Protein AF-A0A3B9Y777-F1 (afdb_monomer)

Radius of gyration: 16.86 Å; Cα contacts (8 Å, |Δi|>4): 170; chains: 1; bounding box: 44×29×52 Å

Solvent-accessible surface area (backbone atoms only — not comparable to full-atom values): 9129 Å² total; per-residue (Å²): 136,82,85,80,70,79,53,100,52,48,43,74,82,59,72,64,53,98,86,38,46,66,61,52,65,54,52,55,50,53,49,44,52,51,46,7,49,48,47,50,54,50,32,62,76,68,74,43,86,76,76,59,59,56,70,69,56,35,52,52,37,45,49,50,40,50,51,51,51,54,60,65,72,48,92,65,58,72,70,61,45,39,53,50,45,51,51,52,42,52,51,45,45,58,72,78,46,82,48,67,64,60,56,51,52,14,48,52,42,10,54,51,52,46,50,54,48,38,52,37,40,75,70,62,57,36,48,50,75,68,51,74,49,87,60,38,46,80,54,51,40,50,50,35,25,38,42,39,51,24,36,22,48,39,29,30,23,70,72,62,46,78,87,122

pLDDT: mean 70.86, std 10.76, range [35.56, 83.88]

Foldseek 3Di:
DDDFDDPPWKTADADDDPNHHPCVCVVVVVLLLVLQVVLQVVCVVVVHDDDQDDPVVLVVLVVLLVVLVVLVVDPDDQVVNLVVLVVSLVVSCVVLDVDVVLVVSLQVQLVVVVVVVLVCVVVVRMATPDQPDSRHGPSSSSSSSSSSSSSNSVSNNVVVPPPD

Mean predicted aligned error: 10.67 Å

Nearest PDB structures (foldseek):
  7etw-assembly1_A  TM=8.295E-01  e=4.532E-04  Homo sapiens

Structure (mmCIF, N/CA/C/O backbone):
data_AF-A0A3B9Y777-F1
#
_entry.id   AF-A0A3B9Y777-F1
#
loop_
_atom_site.group_PDB
_atom_site.id
_atom_site.type_symbol
_atom_site.label_atom_id
_atom_site.label_alt_id
_atom_site.label_comp_id
_atom_site.label_asym_id
_atom_site.label_entity_id
_atom_site.label_seq_id
_atom_site.pdbx_PDB_ins_code
_atom_site.Cartn_x
_atom_site.Cartn_y
_atom_site.Cartn_z
_atom_site.occupancy
_atom_site.B_iso_or_equiv
_atom_site.auth_seq_id
_atom_site.auth_comp_id
_atom_site.auth_asym_id
_atom_site.auth_atom_id
_atom_site.pdbx_PDB_model_num
ATOM 1 N N . MET A 1 1 ? 8.404 6.359 -35.281 1.00 36.12 1 MET A N 1
ATOM 2 C CA . MET A 1 1 ? 9.266 6.825 -34.173 1.00 36.12 1 MET A CA 1
ATOM 3 C C . MET A 1 1 ? 8.432 6.805 -32.897 1.00 36.12 1 MET A C 1
ATOM 5 O O . MET A 1 1 ? 7.720 7.760 -32.634 1.00 36.12 1 MET A O 1
ATOM 9 N N . HIS A 1 2 ? 8.410 5.673 -32.184 1.00 35.56 2 HIS A N 1
ATOM 10 C CA . HIS A 1 2 ? 7.651 5.521 -30.936 1.00 35.56 2 HIS A CA 1
ATOM 11 C C . HIS A 1 2 ? 8.478 6.089 -29.781 1.00 35.56 2 HIS A C 1
ATOM 13 O O . HIS A 1 2 ? 9.559 5.583 -29.485 1.00 35.56 2 HIS A O 1
ATOM 19 N N . SER A 1 3 ? 7.992 7.159 -29.159 1.00 37.38 3 SER A N 1
ATOM 20 C CA . SER A 1 3 ? 8.589 7.770 -27.975 1.00 37.38 3 SER A CA 1
ATOM 21 C C . SER A 1 3 ? 8.453 6.830 -26.770 1.00 37.38 3 SER A C 1
ATOM 23 O O . SER A 1 3 ? 7.433 6.800 -26.088 1.00 37.38 3 SER A O 1
ATOM 25 N N . MET A 1 4 ? 9.497 6.034 -26.519 1.00 40.47 4 MET A N 1
ATOM 26 C CA . MET A 1 4 ? 9.691 5.284 -25.274 1.00 40.47 4 MET A CA 1
ATOM 27 C C . MET A 1 4 ? 9.959 6.269 -24.131 1.00 40.47 4 MET A C 1
ATOM 29 O O . MET A 1 4 ? 11.070 6.786 -23.992 1.00 40.47 4 MET A O 1
ATOM 33 N N . PHE A 1 5 ? 8.952 6.543 -23.305 1.00 46.59 5 PHE A N 1
ATOM 34 C CA . PHE A 1 5 ? 9.139 7.352 -22.103 1.00 46.59 5 PHE A CA 1
ATOM 35 C C . PHE A 1 5 ? 9.868 6.546 -21.022 1.00 46.59 5 PHE A C 1
ATOM 37 O O . PHE A 1 5 ? 9.504 5.414 -20.715 1.00 46.59 5 PHE A O 1
ATOM 44 N N . HIS A 1 6 ? 10.935 7.144 -20.490 1.00 44.09 6 HIS A N 1
ATOM 45 C CA . HIS A 1 6 ? 11.828 6.575 -19.488 1.00 44.09 6 HIS A CA 1
ATOM 46 C C . HIS A 1 6 ? 11.437 7.110 -18.103 1.00 44.09 6 HIS A C 1
ATOM 48 O O . HIS A 1 6 ? 11.878 8.188 -17.713 1.00 44.09 6 HIS A O 1
ATOM 54 N N . SER A 1 7 ? 10.630 6.366 -17.348 1.00 45.28 7 SER A N 1
ATOM 55 C CA . SER A 1 7 ? 10.751 6.408 -15.888 1.00 45.28 7 SER A CA 1
ATOM 56 C C . SER A 1 7 ? 11.869 5.428 -15.557 1.00 45.28 7 SER A C 1
ATOM 58 O O . SER A 1 7 ? 11.812 4.293 -16.019 1.00 45.28 7 SER A O 1
ATOM 60 N N . GLY A 1 8 ? 12.920 5.842 -14.850 1.00 52.50 8 GLY A N 1
ATOM 61 C CA . GLY A 1 8 ? 14.171 5.081 -14.674 1.00 52.50 8 GLY A CA 1
ATOM 62 C C . GLY A 1 8 ? 14.070 3.693 -14.011 1.00 52.50 8 GLY A C 1
ATOM 63 O O . GLY A 1 8 ? 15.100 3.144 -13.640 1.00 52.50 8 GLY A O 1
ATOM 64 N N . VAL A 1 9 ? 12.869 3.124 -13.859 1.00 50.00 9 VAL A N 1
ATOM 65 C CA . VAL A 1 9 ? 12.592 1.837 -13.205 1.00 50.00 9 VAL A CA 1
ATOM 66 C C . VAL A 1 9 ? 11.690 0.908 -14.048 1.00 50.00 9 VAL A C 1
ATOM 68 O O . VAL A 1 9 ? 11.841 -0.308 -13.944 1.00 50.00 9 VAL A O 1
ATOM 71 N N . GLU A 1 10 ? 10.826 1.418 -14.942 1.00 55.81 10 GLU A N 1
ATOM 72 C CA . GLU A 1 10 ? 9.803 0.621 -15.656 1.00 55.81 10 GLU A CA 1
ATOM 73 C C . GLU A 1 10 ? 9.609 1.048 -17.128 1.00 55.81 10 GLU A C 1
ATOM 75 O O . GLU A 1 10 ? 9.719 2.226 -17.473 1.00 55.81 10 GLU A O 1
ATOM 80 N N . ARG A 1 11 ? 9.277 0.088 -18.007 1.00 56.72 11 ARG A N 1
ATOM 81 C CA . ARG A 1 11 ? 8.902 0.309 -19.419 1.00 56.72 11 ARG A CA 1
ATOM 82 C C . ARG A 1 11 ? 7.455 -0.125 -19.681 1.00 56.72 11 ARG A C 1
ATOM 84 O O . ARG A 1 11 ? 7.112 -1.269 -19.396 1.00 56.72 11 ARG A O 1
ATOM 91 N N . TYR A 1 12 ? 6.652 0.746 -20.301 1.00 54.72 12 TYR A N 1
ATOM 92 C CA . TYR A 1 12 ? 5.246 0.494 -20.665 1.00 54.72 12 TYR A CA 1
ATOM 93 C C . TYR A 1 12 ? 5.044 0.412 -22.188 1.00 54.72 12 TYR A C 1
ATOM 95 O O . TYR A 1 12 ? 5.648 1.182 -22.936 1.00 54.72 12 TYR A O 1
ATOM 103 N N . ALA A 1 13 ? 4.166 -0.488 -22.650 1.00 52.34 13 ALA A N 1
ATOM 104 C CA . ALA A 1 13 ? 3.892 -0.725 -24.078 1.00 52.34 13 ALA A CA 1
ATOM 105 C C . ALA A 1 13 ? 2.605 -0.051 -24.627 1.00 52.34 13 ALA A C 1
ATOM 107 O O . ALA A 1 13 ? 2.345 -0.117 -25.826 1.00 52.34 13 ALA A O 1
ATOM 108 N N . VAL A 1 14 ? 1.793 0.601 -23.783 1.00 53.75 14 VAL A N 1
ATOM 109 C CA . VAL A 1 14 ? 0.401 1.038 -24.072 1.00 53.75 14 VAL A CA 1
ATOM 110 C C . VAL A 1 14 ? 0.134 2.493 -23.631 1.00 53.75 14 VAL A C 1
ATOM 112 O O . VAL A 1 14 ? 0.967 3.041 -22.909 1.00 53.75 14 VAL A O 1
ATOM 115 N N . PRO A 1 15 ? -0.963 3.163 -24.075 1.00 54.03 15 PRO A N 1
ATOM 116 C CA . PRO A 1 15 ? -1.085 4.620 -23.993 1.00 54.03 15 PRO A CA 1
ATOM 117 C C . PRO A 1 15 ? -0.958 5.163 -22.571 1.00 54.03 15 PRO A C 1
ATOM 119 O O . PRO A 1 15 ? -1.504 4.629 -21.601 1.00 54.03 15 PRO A O 1
ATOM 122 N N . VAL A 1 16 ? -0.200 6.250 -22.509 1.00 57.12 16 VAL A N 1
ATOM 123 C CA . VAL A 1 16 ? 0.453 6.767 -21.317 1.00 57.12 16 VAL A CA 1
ATOM 124 C C . VAL A 1 16 ? -0.327 7.974 -20.797 1.00 57.12 16 VAL A C 1
ATOM 126 O O . VAL A 1 16 ? -0.485 8.962 -21.511 1.00 57.12 16 VAL A O 1
ATOM 129 N N . LEU A 1 17 ? -0.779 7.921 -19.545 1.00 52.09 17 LEU A N 1
ATOM 130 C CA . LEU A 1 17 ? -1.233 9.078 -18.780 1.00 52.09 17 LEU A CA 1
ATOM 131 C C . LEU A 1 17 ? -0.120 9.434 -17.781 1.00 52.09 17 LEU A C 1
ATOM 133 O O . LEU A 1 17 ? 0.196 8.641 -16.900 1.00 52.09 17 LEU A O 1
ATOM 137 N N . LEU A 1 18 ? 0.506 10.608 -17.932 1.00 55.25 18 LEU A N 1
ATOM 138 C CA . LEU A 1 18 ? 1.559 11.118 -17.027 1.00 55.25 18 LEU A CA 1
ATOM 139 C C . LEU A 1 18 ? 2.805 10.213 -16.851 1.00 55.25 18 LEU A C 1
ATOM 141 O O . LEU A 1 18 ? 3.497 10.306 -15.844 1.00 55.25 18 LEU A O 1
ATOM 145 N N . GLY A 1 19 ? 3.122 9.353 -17.821 1.00 58.47 19 GLY A N 1
ATOM 146 C CA . GLY A 1 19 ? 4.252 8.411 -17.740 1.00 58.47 19 GLY A CA 1
ATOM 147 C C . GLY A 1 19 ? 3.886 7.000 -17.255 1.00 58.47 19 GLY A C 1
ATOM 148 O O . GLY A 1 19 ? 4.758 6.138 -17.240 1.00 58.47 19 GLY A O 1
ATOM 149 N N . LEU A 1 20 ? 2.613 6.751 -16.921 1.00 60.78 20 LEU A N 1
ATOM 150 C CA . LEU A 1 20 ? 2.067 5.458 -16.488 1.00 60.78 20 LEU A CA 1
ATOM 151 C C . LEU A 1 20 ? 0.966 4.997 -17.450 1.00 60.78 20 LEU A C 1
ATOM 153 O O . LEU A 1 20 ? 0.312 5.820 -18.091 1.00 60.78 20 LEU A O 1
ATOM 157 N N . ALA A 1 21 ? 0.716 3.694 -17.562 1.00 69.38 21 ALA A N 1
ATOM 158 C CA . ALA A 1 21 ? -0.432 3.235 -18.341 1.00 69.38 21 ALA A CA 1
ATOM 159 C C . ALA A 1 21 ? -1.749 3.674 -17.664 1.00 69.38 21 ALA A C 1
ATOM 161 O O . ALA A 1 21 ? -1.876 3.614 -16.444 1.00 69.38 21 ALA A O 1
ATOM 162 N N . TRP A 1 22 ? -2.747 4.115 -18.438 1.00 73.56 22 TRP A N 1
ATOM 163 C CA . TRP A 1 22 ? -4.000 4.691 -17.906 1.00 73.56 22 TRP A CA 1
ATOM 164 C C . TRP A 1 22 ? -4.776 3.774 -16.940 1.00 73.56 22 TRP A C 1
ATOM 166 O O . TRP A 1 22 ? -5.546 4.254 -16.109 1.00 73.56 22 TRP A O 1
ATOM 176 N N . TRP A 1 23 ? -4.577 2.457 -17.038 1.00 71.31 23 TRP A N 1
ATOM 177 C CA . TRP A 1 23 ? -5.205 1.456 -16.176 1.00 71.31 23 TRP A CA 1
ATOM 178 C C . TRP A 1 23 ? -4.499 1.300 -14.820 1.00 71.31 23 TRP A C 1
ATOM 180 O O . TRP A 1 23 ? -5.104 0.781 -13.885 1.00 71.31 23 TRP A O 1
ATOM 190 N N . VAL A 1 24 ? -3.257 1.777 -14.679 1.00 75.56 24 VAL A N 1
ATOM 191 C CA . VAL A 1 24 ? -2.458 1.662 -13.448 1.00 75.56 24 VAL A CA 1
ATOM 192 C C . VAL A 1 24 ? -3.106 2.432 -12.288 1.00 75.56 24 VAL A C 1
ATOM 194 O O . VAL A 1 24 ? -3.383 1.806 -11.264 1.00 75.56 24 VAL A O 1
ATOM 197 N N . PRO A 1 25 ? -3.463 3.730 -12.415 1.00 75.56 25 PRO A N 1
ATOM 198 C CA . PRO A 1 25 ? -4.157 4.446 -11.341 1.00 75.56 25 PRO A CA 1
ATOM 199 C C . PRO A 1 25 ? -5.482 3.792 -10.932 1.00 75.56 25 PRO A C 1
ATOM 201 O O . PRO A 1 25 ? -5.850 3.815 -9.760 1.00 75.56 25 PRO A O 1
ATOM 204 N N . LEU A 1 26 ? -6.191 3.181 -11.885 1.00 80.56 26 LEU A N 1
ATOM 205 C CA . LEU A 1 26 ? -7.452 2.490 -11.624 1.00 80.56 26 LEU A CA 1
ATOM 206 C C . LEU A 1 26 ? -7.225 1.177 -10.857 1.00 80.56 26 LEU A C 1
ATOM 208 O O . LEU A 1 26 ? -7.949 0.887 -9.903 1.00 80.56 26 LEU A O 1
ATOM 212 N N . LEU A 1 27 ? -6.189 0.415 -11.212 1.00 81.06 27 LEU A N 1
ATOM 213 C CA . LEU A 1 27 ? -5.808 -0.813 -10.515 1.00 81.06 27 LEU A CA 1
ATOM 214 C C . LEU A 1 27 ? -5.365 -0.523 -9.075 1.00 81.06 27 LEU A C 1
ATOM 216 O O . LEU A 1 27 ? -5.897 -1.114 -8.138 1.00 81.06 27 LEU A O 1
ATOM 220 N N . PHE A 1 28 ? -4.472 0.447 -8.872 1.00 77.94 28 PHE A N 1
ATOM 221 C CA . PHE A 1 28 ? -4.026 0.829 -7.528 1.00 77.94 28 PHE A CA 1
ATOM 222 C C . PHE A 1 28 ? -5.140 1.488 -6.703 1.00 77.94 28 PHE A C 1
ATOM 224 O O . PHE A 1 28 ? -5.238 1.252 -5.497 1.00 77.94 28 PHE A O 1
ATOM 231 N N . GLY A 1 29 ? -6.016 2.273 -7.337 1.00 77.88 29 GLY A N 1
ATOM 232 C CA . GLY A 1 29 ? -7.173 2.881 -6.682 1.00 77.88 29 GLY A CA 1
ATOM 233 C C . GLY A 1 29 ? -8.168 1.837 -6.175 1.00 77.88 29 GLY A C 1
ATOM 234 O O . GLY A 1 29 ? -8.555 1.867 -5.007 1.00 77.88 29 GLY A O 1
ATOM 235 N N . THR A 1 30 ? -8.536 0.868 -7.019 1.00 78.75 30 THR A N 1
ATOM 236 C CA . THR A 1 30 ? -9.443 -0.224 -6.622 1.00 78.75 30 THR A CA 1
ATOM 237 C C . THR A 1 30 ? -8.818 -1.133 -5.564 1.00 78.75 30 THR A C 1
ATOM 239 O O . THR A 1 30 ? -9.487 -1.464 -4.585 1.00 78.75 30 THR A O 1
ATOM 242 N N . ALA A 1 31 ? -7.526 -1.455 -5.686 1.00 79.69 31 ALA A N 1
ATOM 243 C CA . ALA A 1 31 ? -6.787 -2.200 -4.669 1.00 79.69 31 ALA A CA 1
ATOM 244 C C . ALA A 1 31 ? -6.772 -1.468 -3.318 1.00 79.69 31 ALA A C 1
ATOM 246 O O . ALA A 1 31 ? -7.014 -2.082 -2.282 1.00 79.69 31 ALA A O 1
ATOM 247 N N . SER A 1 32 ? -6.569 -0.147 -3.320 1.00 77.38 32 SER A N 1
ATOM 248 C CA . SER A 1 32 ? -6.567 0.657 -2.092 1.00 77.38 32 SER A CA 1
ATOM 249 C C . SER A 1 32 ? -7.921 0.607 -1.378 1.00 77.38 32 SER A C 1
ATOM 251 O O . SER A 1 32 ? -7.983 0.402 -0.166 1.00 77.38 32 SER A O 1
ATOM 253 N N . VAL A 1 33 ? -9.024 0.721 -2.125 1.00 79.62 33 VAL A N 1
ATOM 254 C CA . VAL A 1 33 ? -10.379 0.598 -1.561 1.00 79.62 33 VAL A CA 1
ATOM 255 C C . VAL A 1 33 ? -10.614 -0.808 -1.006 1.00 79.62 33 VAL A C 1
ATOM 257 O O . VAL A 1 33 ? -11.108 -0.947 0.112 1.00 79.62 33 VAL A O 1
ATOM 260 N N . ALA A 1 34 ? -10.221 -1.846 -1.749 1.00 80.31 34 ALA A N 1
ATOM 261 C CA . ALA A 1 34 ? -10.369 -3.234 -1.321 1.00 80.31 34 ALA A CA 1
ATOM 262 C C . ALA A 1 34 ? -9.579 -3.532 -0.037 1.00 80.31 34 ALA A C 1
ATOM 264 O O . ALA A 1 34 ? -10.113 -4.156 0.881 1.00 80.31 34 ALA A O 1
ATOM 265 N N . VAL A 1 35 ? -8.337 -3.050 0.065 1.00 78.69 35 VAL A N 1
ATOM 266 C CA . VAL A 1 35 ? -7.487 -3.216 1.253 1.00 78.69 35 VAL A CA 1
ATOM 267 C C . VAL A 1 35 ? -8.059 -2.444 2.442 1.00 78.69 35 VAL A C 1
ATOM 269 O O . VAL A 1 35 ? -8.228 -3.022 3.516 1.00 78.69 35 VAL A O 1
ATOM 272 N N . GLY A 1 36 ? -8.438 -1.176 2.257 1.00 77.25 36 GLY A N 1
ATOM 273 C CA . GLY A 1 36 ? -9.048 -0.368 3.318 1.00 77.25 36 GLY A CA 1
ATOM 274 C C . GLY A 1 36 ? -10.343 -0.987 3.857 1.00 77.25 36 GLY A C 1
ATOM 275 O O . GLY A 1 36 ? -10.546 -1.053 5.070 1.00 77.25 36 GLY A O 1
ATOM 276 N N . TYR A 1 37 ? -11.187 -1.518 2.967 1.00 76.88 37 TYR A N 1
ATOM 277 C CA . TYR A 1 37 ? -12.421 -2.211 3.340 1.00 76.88 37 TYR A CA 1
ATOM 278 C C . TYR A 1 37 ? -12.153 -3.559 4.027 1.00 76.88 37 TYR A C 1
ATOM 280 O O . TYR A 1 37 ? -12.782 -3.867 5.038 1.00 76.88 37 TYR A O 1
ATOM 288 N N . SER A 1 38 ? -11.174 -4.333 3.546 1.00 74.12 38 SER A N 1
ATOM 289 C CA . SER A 1 38 ? -10.780 -5.616 4.150 1.00 74.12 38 SER A CA 1
ATOM 290 C C . SER A 1 38 ? -10.301 -5.438 5.589 1.00 74.12 38 SER A C 1
ATOM 292 O O . SER A 1 38 ? -10.743 -6.162 6.478 1.00 74.12 38 SER A O 1
ATOM 294 N N . HIS A 1 39 ? -9.460 -4.433 5.847 1.00 72.00 39 HIS A N 1
ATOM 295 C CA . HIS A 1 39 ? -9.011 -4.107 7.201 1.00 72.00 39 HIS A CA 1
ATOM 296 C C . HIS A 1 39 ? -10.183 -3.717 8.117 1.00 72.00 39 HIS A C 1
ATOM 298 O O . HIS A 1 39 ? -10.234 -4.152 9.265 1.00 72.00 39 HIS A O 1
ATOM 304 N N . ALA A 1 40 ? -11.153 -2.954 7.609 1.00 68.75 40 ALA A N 1
ATOM 305 C CA . ALA A 1 40 ? -12.322 -2.543 8.382 1.00 68.75 40 ALA A CA 1
ATOM 306 C C . ALA A 1 40 ? -13.329 -3.677 8.650 1.00 68.75 40 ALA A C 1
ATOM 308 O O . ALA A 1 40 ? -14.010 -3.643 9.671 1.00 68.75 40 ALA A O 1
ATOM 309 N N . LEU A 1 41 ? -13.426 -4.681 7.770 1.00 70.88 41 LEU A N 1
ATOM 310 C CA . LEU A 1 41 ? -14.278 -5.862 7.970 1.00 70.88 41 LEU A CA 1
ATOM 311 C C . LEU A 1 41 ? -13.644 -6.914 8.886 1.00 70.88 41 LEU A C 1
ATOM 313 O O . LEU A 1 41 ? -14.345 -7.565 9.662 1.00 70.88 41 LEU A O 1
ATOM 317 N N . VAL A 1 42 ? -12.325 -7.095 8.805 1.00 70.62 42 VAL A N 1
ATOM 318 C CA . VAL A 1 42 ? -11.599 -8.104 9.591 1.00 70.62 42 VAL A CA 1
ATOM 319 C C . VAL A 1 42 ? -11.496 -7.706 11.068 1.00 70.62 42 VAL A C 1
ATOM 321 O O . VAL A 1 42 ? -11.559 -8.572 11.942 1.00 70.62 42 VAL A O 1
ATOM 324 N N . ASP A 1 43 ? -11.418 -6.408 11.367 1.00 71.00 43 ASP A N 1
ATOM 325 C CA . ASP A 1 43 ? -11.378 -5.878 12.735 1.00 71.00 43 ASP A CA 1
ATOM 326 C C . ASP A 1 43 ? -12.577 -6.340 13.617 1.00 71.00 43 ASP A C 1
ATOM 328 O O . ASP A 1 43 ? -12.341 -6.925 14.682 1.00 71.00 43 ASP A O 1
ATOM 332 N N . PRO A 1 44 ? -13.858 -6.176 13.207 1.00 65.75 44 PRO A N 1
ATOM 333 C CA . PRO A 1 44 ? -15.010 -6.647 13.979 1.00 65.75 44 PRO A CA 1
ATOM 334 C C . PRO A 1 44 ? -15.161 -8.174 13.994 1.00 65.75 44 PRO A C 1
ATOM 336 O O . PRO A 1 44 ? -15.584 -8.713 15.017 1.00 65.75 44 PRO A O 1
ATOM 339 N N . LEU A 1 45 ? -14.782 -8.879 12.917 1.00 66.88 45 LEU A N 1
ATOM 340 C CA . LEU A 1 45 ? -14.809 -10.352 12.857 1.00 66.88 45 LEU A CA 1
ATOM 341 C C . LEU A 1 45 ? -13.868 -10.999 13.884 1.00 66.88 45 LEU A C 1
ATOM 343 O O . LEU A 1 45 ? -14.133 -12.097 14.366 1.00 66.88 45 LEU A O 1
ATOM 347 N N . LEU A 1 46 ? -12.787 -10.308 14.244 1.00 62.50 46 LEU A N 1
ATOM 348 C CA . LEU A 1 46 ? -11.802 -10.764 15.223 1.00 62.50 46 LEU A CA 1
ATOM 349 C C . LEU A 1 46 ? -12.008 -10.148 16.619 1.00 62.50 46 LEU A C 1
ATOM 351 O O . LEU A 1 46 ? -11.122 -10.235 17.470 1.00 62.50 46 LEU A O 1
ATOM 355 N N . GLY A 1 47 ? -13.160 -9.511 16.866 1.00 58.31 47 GLY A N 1
ATOM 356 C CA . GLY A 1 47 ? -13.527 -8.962 18.175 1.00 58.31 47 GLY A CA 1
ATOM 357 C C . GLY A 1 47 ? -12.717 -7.734 18.611 1.00 58.31 47 GLY A C 1
ATOM 358 O O . GLY A 1 47 ? -12.758 -7.360 19.781 1.00 58.31 47 GLY A O 1
ATOM 359 N N . GLN A 1 48 ? -11.983 -7.091 17.697 1.00 61.88 48 GLN A N 1
ATOM 360 C CA . GLN A 1 48 ? -11.159 -5.917 17.981 1.00 61.88 48 GLN A CA 1
ATOM 361 C C . GLN A 1 48 ?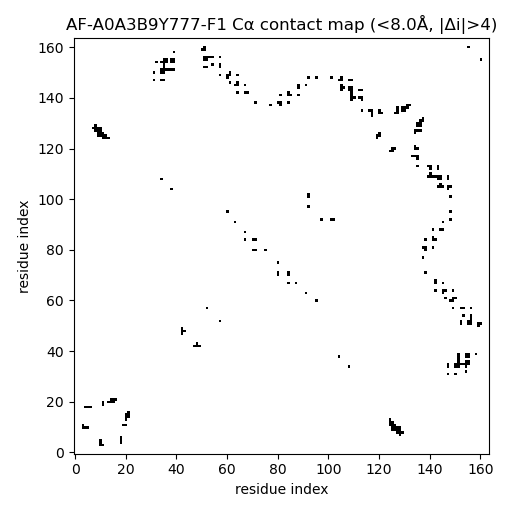 -11.869 -4.657 17.477 1.00 61.88 48 GLN A C 1
ATOM 363 O O . GLN A 1 48 ? -11.846 -4.338 16.292 1.00 61.88 48 GLN A O 1
ATOM 368 N N . ARG A 1 49 ? -12.490 -3.894 18.383 1.00 59.00 49 ARG A N 1
ATOM 369 C CA . ARG A 1 49 ? -12.995 -2.552 18.056 1.00 59.00 49 ARG A CA 1
ATOM 370 C C . ARG A 1 49 ? -11.854 -1.548 18.157 1.00 59.00 49 ARG A C 1
ATOM 372 O O . ARG A 1 49 ? -11.587 -1.017 19.233 1.00 59.00 49 ARG A O 1
ATOM 379 N N . ARG A 1 50 ? -11.160 -1.305 17.045 1.00 64.50 50 ARG A N 1
ATOM 380 C CA . ARG A 1 50 ? -10.153 -0.241 16.989 1.00 64.50 50 ARG A CA 1
ATOM 381 C C . ARG A 1 50 ? -10.832 1.123 16.942 1.00 64.50 50 ARG A C 1
ATOM 383 O O . ARG A 1 50 ? -11.804 1.322 16.219 1.00 64.50 50 ARG A O 1
ATOM 390 N N . VAL A 1 51 ? -10.316 2.057 17.734 1.00 61.91 51 VAL A N 1
ATOM 391 C CA . VAL A 1 51 ? -10.746 3.459 17.713 1.00 61.91 51 VAL A CA 1
ATOM 392 C C . VAL A 1 51 ? -10.213 4.093 16.422 1.00 61.91 51 VAL A C 1
ATOM 394 O O . VAL A 1 51 ? -9.046 3.847 16.097 1.00 61.91 51 VAL A O 1
ATOM 397 N N . PRO A 1 52 ? -11.012 4.883 15.674 1.00 63.81 52 PRO A N 1
ATOM 398 C CA . PRO A 1 52 ? -10.510 5.589 14.501 1.00 63.81 52 PRO A CA 1
ATOM 399 C C . PRO A 1 52 ? -9.308 6.452 14.890 1.00 63.81 52 PRO A C 1
ATOM 401 O O . PRO A 1 52 ? -9.368 7.265 15.815 1.00 63.81 52 PRO A O 1
ATOM 404 N N . ARG A 1 53 ? -8.193 6.240 14.191 1.00 67.62 53 ARG A N 1
ATOM 405 C CA . ARG A 1 53 ? -6.953 6.990 14.392 1.00 67.62 53 ARG A CA 1
ATOM 406 C C . ARG A 1 53 ? -7.127 8.385 13.779 1.00 67.62 53 ARG A C 1
ATOM 408 O O . ARG A 1 53 ? -7.864 8.547 12.812 1.00 67.62 53 ARG A O 1
ATOM 415 N N . GLN A 1 54 ? -6.511 9.413 14.364 1.00 76.81 54 GLN A N 1
ATOM 416 C CA . GLN A 1 54 ? -6.677 10.795 13.890 1.00 76.81 54 GLN A CA 1
ATOM 417 C C . GLN A 1 54 ? -6.275 10.930 12.413 1.00 76.81 54 GLN A C 1
ATOM 419 O O . GLN A 1 54 ? -5.293 10.325 11.982 1.00 76.81 54 GLN A O 1
ATOM 424 N N . PHE A 1 55 ? -6.972 11.786 11.660 1.00 75.94 55 PHE A N 1
ATOM 425 C CA . PHE A 1 55 ? -6.656 12.057 10.251 1.00 75.94 55 PHE A CA 1
ATOM 426 C C . PHE A 1 55 ? -5.183 12.446 10.037 1.00 75.94 55 PHE A C 1
ATOM 428 O O . PHE A 1 55 ? -4.545 11.984 9.097 1.00 75.94 55 PHE A O 1
ATOM 435 N N . VAL A 1 56 ? -4.613 13.231 10.960 1.00 75.81 56 VAL A N 1
ATOM 436 C CA . VAL A 1 56 ? -3.197 13.638 10.929 1.00 75.81 56 VAL A CA 1
ATOM 437 C C . VAL A 1 56 ? -2.260 12.430 10.975 1.00 75.81 56 VAL A C 1
ATOM 439 O O . VAL A 1 56 ? -1.279 12.388 10.242 1.00 75.81 56 VAL A O 1
ATOM 442 N N . LEU A 1 57 ? -2.574 11.414 11.780 1.00 76.94 57 LEU A N 1
ATOM 443 C CA . LEU A 1 57 ? -1.775 10.191 11.850 1.00 76.94 57 LEU A CA 1
ATOM 444 C C . LEU A 1 57 ? -1.903 9.361 10.567 1.00 76.94 57 LEU A C 1
ATOM 446 O O . LEU A 1 57 ? -0.907 8.817 10.109 1.00 76.94 57 LEU A O 1
ATOM 450 N N . CYS A 1 58 ? -3.078 9.345 9.933 1.00 77.00 58 CYS A N 1
ATOM 451 C CA . CYS A 1 58 ? -3.254 8.709 8.623 1.00 77.00 58 CYS A CA 1
ATOM 452 C C . CYS A 1 58 ? -2.436 9.425 7.529 1.00 77.00 58 CYS A C 1
ATOM 454 O O . CYS A 1 58 ? -1.895 8.787 6.630 1.00 77.00 58 CYS A O 1
ATOM 456 N N . MET A 1 59 ? -2.302 10.754 7.609 1.00 79.94 59 MET A N 1
ATOM 457 C CA . MET A 1 59 ? -1.411 11.511 6.722 1.00 79.94 59 MET A CA 1
ATOM 458 C C . MET A 1 59 ? 0.065 11.182 6.978 1.00 79.94 59 MET A C 1
ATOM 460 O O . MET A 1 59 ? 0.819 11.005 6.025 1.00 79.94 59 MET A O 1
ATOM 464 N N . VAL A 1 60 ? 0.478 11.046 8.243 1.00 82.44 60 VAL A N 1
ATOM 465 C CA . VAL A 1 60 ? 1.842 10.614 8.608 1.00 82.44 60 VAL A CA 1
ATOM 466 C C . VAL A 1 60 ? 2.143 9.211 8.073 1.00 82.44 60 VAL A C 1
ATOM 468 O O . VAL A 1 60 ? 3.220 8.973 7.533 1.00 82.44 60 VAL A O 1
ATOM 471 N N . ASP A 1 61 ? 1.181 8.299 8.155 1.00 80.00 61 ASP A N 1
ATOM 472 C CA . ASP A 1 61 ? 1.299 6.948 7.616 1.00 80.00 61 ASP A CA 1
ATOM 473 C C . ASP A 1 61 ? 1.494 6.938 6.091 1.00 80.00 61 ASP A C 1
ATOM 475 O O . ASP A 1 61 ? 2.346 6.216 5.572 1.00 80.00 61 ASP A O 1
ATOM 479 N N . LEU A 1 62 ? 0.755 7.783 5.362 1.00 80.38 62 LEU A N 1
ATOM 480 C CA . LEU A 1 62 ? 0.956 7.966 3.922 1.00 80.38 62 LEU A CA 1
ATOM 481 C C . LEU A 1 62 ? 2.336 8.558 3.613 1.00 80.38 62 LEU A C 1
ATOM 483 O O . LEU A 1 62 ? 2.991 8.115 2.670 1.00 80.38 62 LEU A O 1
ATOM 487 N N . MET A 1 63 ? 2.819 9.503 4.426 1.00 81.88 63 MET A N 1
ATOM 488 C CA . MET A 1 63 ? 4.185 10.026 4.296 1.00 81.88 63 MET A CA 1
ATOM 489 C C . MET A 1 63 ? 5.235 8.927 4.484 1.00 81.88 63 MET A C 1
ATOM 491 O O . MET A 1 63 ? 6.271 8.954 3.822 1.00 81.88 63 MET A O 1
ATOM 495 N N . TRP A 1 64 ? 4.961 7.920 5.318 1.00 79.44 64 TRP A N 1
ATOM 496 C CA . TRP A 1 64 ? 5.843 6.767 5.488 1.00 79.44 64 TRP A CA 1
ATOM 497 C C . TRP A 1 64 ? 5.933 5.901 4.227 1.00 79.44 64 TRP A C 1
ATOM 499 O O . TRP A 1 64 ? 7.015 5.438 3.865 1.00 79.44 64 TRP A O 1
ATOM 509 N N . VAL A 1 65 ? 4.818 5.734 3.509 1.00 78.06 65 VAL A N 1
ATOM 510 C CA . VAL A 1 65 ? 4.790 5.049 2.205 1.00 78.06 65 VAL A CA 1
ATOM 511 C C . VAL A 1 65 ? 5.572 5.841 1.159 1.00 78.06 65 VAL A C 1
ATOM 513 O O . VAL A 1 65 ? 6.356 5.257 0.412 1.00 78.06 65 VAL A O 1
ATOM 516 N N . VAL A 1 66 ? 5.422 7.169 1.136 1.00 80.50 66 VAL A N 1
ATOM 517 C CA . VAL A 1 66 ? 6.206 8.043 0.247 1.00 80.50 66 VAL A CA 1
ATOM 518 C C . VAL A 1 66 ? 7.698 7.925 0.554 1.00 80.50 66 VAL A C 1
ATOM 520 O O . VAL A 1 66 ? 8.502 7.788 -0.363 1.00 80.50 66 VAL A O 1
ATOM 523 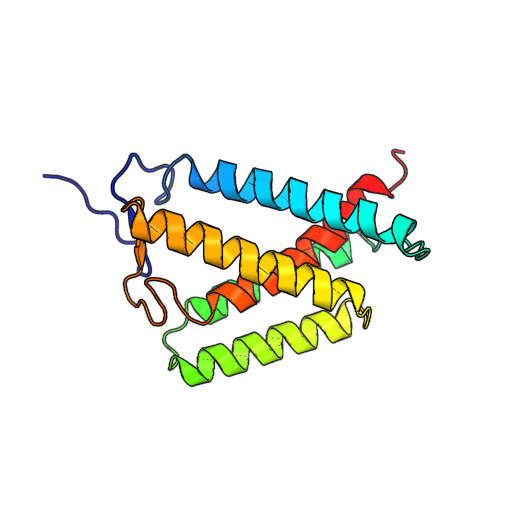N N . LEU A 1 67 ? 8.081 7.911 1.831 1.00 79.81 67 LEU A N 1
ATOM 524 C CA . LEU A 1 67 ? 9.470 7.718 2.243 1.00 79.81 67 LEU A CA 1
ATOM 525 C C . LEU A 1 67 ? 9.995 6.342 1.813 1.00 79.81 67 LEU A C 1
ATOM 527 O O . LEU A 1 67 ? 11.104 6.251 1.289 1.00 79.81 67 LEU A O 1
ATOM 531 N N . ALA A 1 68 ? 9.189 5.287 1.960 1.00 77.19 68 ALA A N 1
ATOM 532 C CA . ALA A 1 68 ? 9.549 3.954 1.489 1.00 77.19 68 ALA A CA 1
ATOM 533 C C . ALA A 1 68 ? 9.777 3.926 -0.034 1.00 77.19 68 ALA A C 1
ATOM 535 O O . ALA A 1 68 ? 10.755 3.352 -0.515 1.00 77.19 68 ALA A O 1
ATOM 536 N N . TYR A 1 69 ? 8.926 4.621 -0.791 1.00 73.94 69 TYR A N 1
ATOM 537 C CA . TYR A 1 69 ? 9.069 4.772 -2.236 1.00 73.94 69 TYR A CA 1
ATOM 538 C C . TYR A 1 69 ? 10.322 5.572 -2.627 1.00 73.94 69 TYR A C 1
ATOM 540 O O . TYR A 1 69 ? 11.065 5.167 -3.519 1.00 73.94 69 TYR A O 1
ATOM 548 N N . LEU A 1 70 ? 10.620 6.672 -1.928 1.00 78.06 70 LEU A N 1
ATOM 549 C CA . LEU A 1 70 ? 11.831 7.464 -2.171 1.00 78.06 70 LEU A CA 1
ATOM 550 C C . LEU A 1 70 ? 13.101 6.652 -1.916 1.00 78.06 70 LEU A C 1
ATOM 552 O O . LEU A 1 70 ? 14.048 6.731 -2.694 1.00 78.06 70 LEU A O 1
ATOM 556 N N . VAL A 1 71 ? 13.116 5.842 -0.856 1.00 72.12 71 VAL A N 1
ATOM 557 C CA . VAL A 1 71 ? 14.239 4.948 -0.559 1.00 72.12 71 VAL A CA 1
ATOM 558 C C . VAL A 1 71 ? 14.370 3.858 -1.626 1.00 72.12 71 VAL A C 1
ATOM 560 O O . VAL A 1 71 ? 15.491 3.536 -2.017 1.00 72.12 71 VAL A O 1
ATOM 563 N N . SER A 1 72 ? 13.260 3.341 -2.162 1.00 68.31 72 SER A N 1
ATOM 564 C CA . SER A 1 72 ? 13.289 2.428 -3.313 1.00 68.31 72 SER A CA 1
ATOM 565 C C . SER A 1 72 ? 13.944 3.068 -4.550 1.00 68.31 72 SER A C 1
ATOM 567 O O . SER A 1 72 ? 14.769 2.435 -5.211 1.00 68.31 72 SER A O 1
ATOM 569 N N . ALA A 1 73 ? 13.676 4.355 -4.797 1.00 67.06 73 ALA A N 1
ATOM 570 C CA . ALA A 1 73 ? 14.239 5.111 -5.917 1.00 67.06 73 ALA A CA 1
ATOM 571 C C . ALA A 1 73 ? 15.736 5.461 -5.771 1.00 67.06 73 ALA A C 1
ATOM 573 O O . ALA A 1 73 ? 16.348 5.956 -6.719 1.00 67.06 73 ALA A O 1
ATOM 574 N N . THR A 1 74 ? 16.353 5.219 -4.609 1.00 71.81 74 THR A N 1
ATOM 575 C CA . THR A 1 74 ? 17.797 5.445 -4.432 1.00 71.81 74 THR A CA 1
ATOM 576 C C . THR A 1 74 ? 18.626 4.418 -5.206 1.00 71.81 74 THR A C 1
ATOM 578 O O . THR A 1 74 ? 18.173 3.314 -5.491 1.00 71.81 74 THR A O 1
ATOM 581 N N . SER A 1 75 ? 19.881 4.725 -5.528 1.00 62.34 75 SER A N 1
ATOM 582 C CA . SER A 1 75 ? 20.800 3.808 -6.225 1.00 62.34 75 SER A CA 1
ATOM 583 C C . SER A 1 75 ? 21.598 2.895 -5.276 1.00 62.34 75 SER A C 1
ATOM 585 O O . SER A 1 75 ? 22.715 2.507 -5.595 1.00 62.34 75 SER A O 1
ATOM 587 N N . VAL A 1 76 ? 21.058 2.580 -4.094 1.00 65.00 76 VAL A N 1
ATOM 588 C CA . VAL A 1 76 ? 21.694 1.695 -3.094 1.00 65.00 76 VAL A CA 1
ATOM 589 C C . VAL A 1 76 ? 21.707 0.232 -3.579 1.00 65.00 76 VAL A C 1
ATOM 591 O O . VAL A 1 76 ? 20.830 -0.171 -4.348 1.00 65.00 76 VAL A O 1
ATOM 594 N N . ASP A 1 77 ? 22.676 -0.571 -3.134 1.00 72.62 77 ASP A N 1
ATOM 595 C CA . ASP A 1 77 ? 22.764 -2.007 -3.445 1.00 72.62 77 ASP A CA 1
ATOM 596 C C . ASP A 1 77 ? 21.475 -2.772 -3.078 1.00 72.62 77 ASP A C 1
ATOM 598 O O . ASP A 1 77 ? 20.855 -2.496 -2.044 1.00 72.62 77 ASP A O 1
ATOM 602 N N . SER A 1 78 ? 21.083 -3.774 -3.884 1.00 66.75 78 SER A N 1
ATOM 603 C CA . SER A 1 78 ? 19.809 -4.506 -3.715 1.00 66.75 78 SER A CA 1
ATOM 604 C C . SER A 1 78 ? 19.637 -5.122 -2.319 1.00 66.75 78 SER A C 1
ATOM 606 O O . SER A 1 78 ? 18.548 -5.054 -1.752 1.00 66.75 78 SER A O 1
ATOM 608 N N . VAL A 1 79 ? 20.702 -5.653 -1.707 1.00 71.25 79 VAL A N 1
ATOM 609 C CA . VAL A 1 79 ? 20.637 -6.238 -0.350 1.00 71.25 79 VAL A CA 1
ATOM 610 C C . VAL A 1 79 ? 20.463 -5.156 0.723 1.00 71.25 79 VAL A C 1
ATOM 612 O O . VAL A 1 79 ? 19.64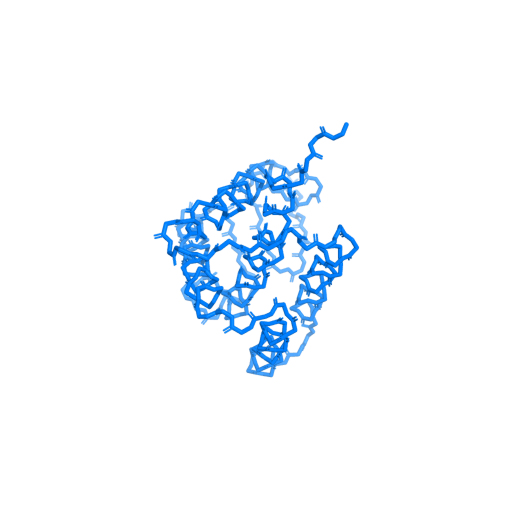8 -5.307 1.636 1.00 71.25 79 VAL A O 1
ATOM 615 N N . GLY A 1 80 ? 21.176 -4.033 0.590 1.00 71.31 80 GLY A N 1
ATOM 616 C CA . GLY A 1 80 ? 21.065 -2.896 1.508 1.00 71.31 80 GLY A CA 1
ATOM 617 C C 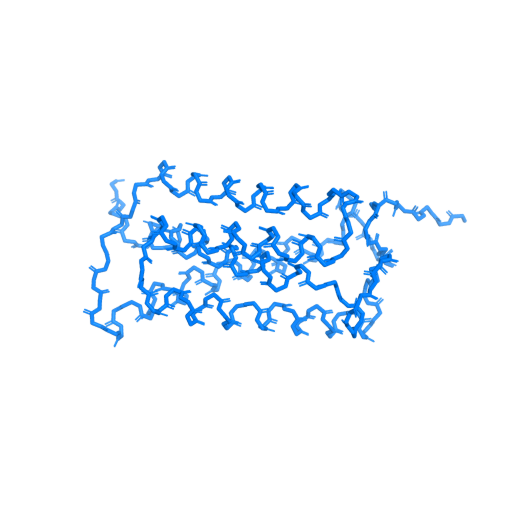. GLY A 1 80 ? 19.681 -2.247 1.463 1.00 71.31 80 GLY A C 1
ATOM 618 O O . GLY A 1 80 ? 1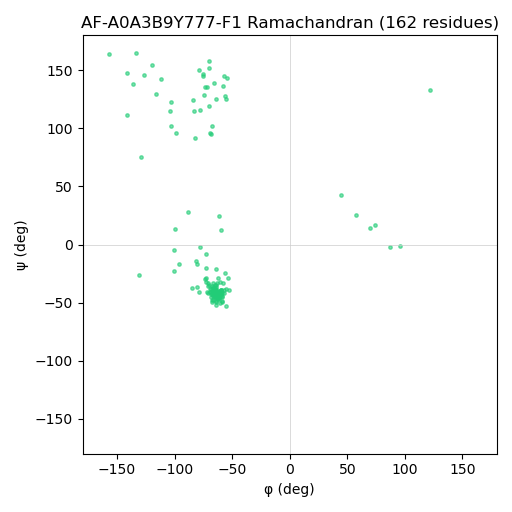9.117 -1.910 2.505 1.00 71.31 80 GLY A O 1
ATOM 619 N N . LYS A 1 81 ? 19.084 -2.157 0.269 1.00 71.88 81 LYS A N 1
ATOM 620 C CA . LYS A 1 81 ? 17.712 -1.667 0.070 1.00 71.88 81 LYS A CA 1
ATOM 621 C C . LYS A 1 81 ? 16.668 -2.528 0.760 1.00 71.88 81 LYS A C 1
ATOM 623 O O . LYS A 1 81 ? 15.803 -1.987 1.442 1.00 71.88 81 LYS A O 1
ATOM 628 N N . VAL A 1 82 ? 16.746 -3.850 0.603 1.00 70.50 82 VAL A N 1
ATOM 629 C CA . VAL A 1 82 ? 15.804 -4.778 1.250 1.00 70.50 82 VAL A CA 1
ATOM 630 C C . VAL A 1 82 ? 15.912 -4.671 2.769 1.00 70.50 82 VAL A C 1
ATOM 632 O O . VAL A 1 82 ? 14.889 -4.585 3.449 1.00 70.50 82 VAL A O 1
ATOM 635 N N . GLY A 1 83 ? 17.135 -4.592 3.305 1.00 76.94 83 GLY A N 1
ATOM 636 C CA . GLY A 1 83 ? 17.361 -4.370 4.733 1.00 76.94 83 GLY A CA 1
ATOM 637 C C . GLY A 1 83 ? 16.733 -3.063 5.222 1.00 76.94 83 GLY A C 1
ATOM 638 O O . GLY A 1 83 ? 15.966 -3.068 6.183 1.00 76.94 83 GLY A O 1
ATOM 639 N N . LEU A 1 84 ? 16.983 -1.955 4.521 1.00 79.56 84 LEU A N 1
ATOM 640 C CA . LEU A 1 84 ? 16.453 -0.642 4.885 1.00 79.56 84 LEU A CA 1
ATOM 641 C C . LEU A 1 84 ? 14.920 -0.586 4.791 1.00 79.56 84 LEU A C 1
ATOM 643 O O . LEU A 1 84 ? 14.273 -0.106 5.718 1.00 79.56 84 LEU A O 1
ATOM 647 N N . MET A 1 85 ? 14.329 -1.143 3.729 1.00 77.50 85 MET A N 1
ATOM 648 C CA . MET A 1 85 ? 12.875 -1.291 3.581 1.00 77.50 85 MET A CA 1
ATOM 649 C C . MET A 1 85 ? 12.264 -2.109 4.714 1.00 77.50 85 MET A C 1
ATOM 651 O O . MET A 1 85 ? 11.240 -1.726 5.278 1.00 77.50 85 MET A O 1
ATOM 655 N N . THR A 1 86 ? 12.906 -3.218 5.078 1.00 77.75 86 THR A N 1
ATOM 656 C CA . THR A 1 86 ? 12.444 -4.082 6.166 1.00 77.75 86 THR A CA 1
ATOM 657 C C . THR A 1 86 ? 12.491 -3.341 7.498 1.00 77.75 86 THR A C 1
ATOM 659 O O . THR A 1 86 ? 11.534 -3.398 8.265 1.00 77.75 86 THR A O 1
ATOM 662 N N . VAL A 1 87 ? 13.557 -2.580 7.763 1.00 83.19 87 VAL A N 1
ATOM 663 C CA . VAL A 1 87 ? 13.671 -1.749 8.970 1.00 83.19 87 VAL A CA 1
ATOM 664 C C . VAL A 1 87 ? 12.607 -0.650 8.989 1.00 83.19 87 VAL A C 1
ATOM 666 O O . VAL A 1 87 ? 11.987 -0.438 10.031 1.00 83.19 87 VAL A O 1
ATOM 669 N N . ILE A 1 88 ? 12.352 0.019 7.860 1.00 81.38 88 ILE A N 1
ATOM 670 C CA . ILE A 1 88 ? 11.305 1.044 7.722 1.00 81.38 88 ILE A CA 1
ATOM 671 C C . ILE A 1 88 ? 9.924 0.439 7.984 1.00 81.38 88 ILE A C 1
ATOM 673 O O . ILE A 1 88 ? 9.149 1.020 8.741 1.00 81.38 88 ILE A O 1
ATOM 677 N N . TYR A 1 89 ? 9.632 -0.733 7.418 1.00 78.25 89 TYR A N 1
ATOM 678 C CA . TYR A 1 89 ? 8.376 -1.451 7.630 1.00 78.25 89 TYR A CA 1
ATOM 679 C C . TYR A 1 89 ? 8.210 -1.911 9.084 1.00 78.25 89 TYR A C 1
ATOM 681 O O . TYR A 1 89 ? 7.152 -1.710 9.675 1.00 78.25 89 TYR A O 1
ATOM 689 N N . LEU A 1 90 ? 9.251 -2.482 9.697 1.00 80.88 90 LEU A N 1
ATOM 690 C CA . LEU A 1 90 ? 9.204 -2.922 11.094 1.00 80.88 90 LEU A CA 1
ATOM 691 C C . LEU A 1 90 ? 9.025 -1.743 12.054 1.00 80.88 90 LEU A C 1
ATOM 693 O O . LEU A 1 90 ? 8.217 -1.835 12.977 1.00 80.88 90 LEU A O 1
ATOM 697 N N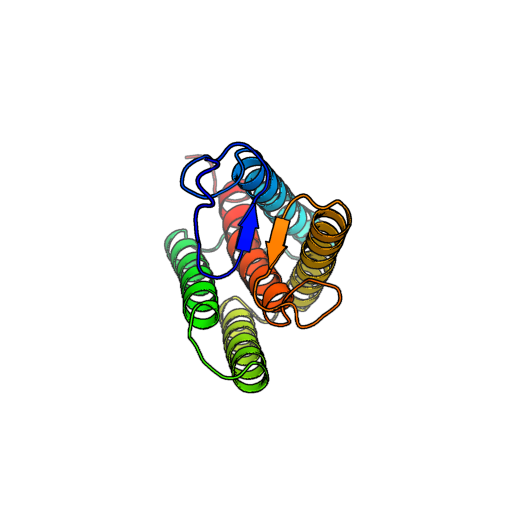 . ASN A 1 91 ? 9.722 -0.625 11.819 1.00 83.19 91 ASN A N 1
ATOM 698 C CA . ASN A 1 91 ? 9.497 0.616 12.564 1.00 83.19 91 ASN A CA 1
ATOM 699 C C . ASN A 1 91 ? 8.068 1.117 12.361 1.00 83.19 91 ASN A C 1
ATOM 701 O O . ASN A 1 91 ? 7.407 1.485 13.330 1.00 83.19 91 ASN A O 1
ATOM 705 N N . PHE A 1 92 ? 7.563 1.068 11.126 1.00 78.50 92 PHE A N 1
ATOM 706 C CA . PHE A 1 92 ? 6.205 1.497 10.831 1.00 78.50 92 PHE A CA 1
ATOM 707 C C . PHE A 1 92 ? 5.176 0.676 11.590 1.00 78.50 92 PHE A C 1
ATOM 709 O O . PHE A 1 92 ? 4.330 1.243 12.274 1.00 78.50 92 PHE A O 1
ATOM 716 N N . TRP A 1 93 ? 5.288 -0.652 11.520 1.00 76.88 93 TRP A N 1
ATOM 717 C CA . TRP A 1 93 ? 4.424 -1.601 12.213 1.00 76.88 93 TRP A CA 1
ATOM 718 C C . TRP A 1 93 ? 4.478 -1.409 13.732 1.00 76.88 93 TRP A C 1
ATOM 720 O O . TRP A 1 93 ? 3.452 -1.455 14.414 1.00 76.88 93 TRP A O 1
ATOM 730 N N . PHE A 1 94 ? 5.665 -1.132 14.272 1.00 79.19 94 PHE A N 1
ATOM 731 C CA . PHE A 1 94 ? 5.833 -0.867 15.695 1.00 79.19 94 PHE A CA 1
ATOM 732 C C . PHE A 1 94 ? 5.135 0.431 16.135 1.00 79.19 94 PHE A C 1
ATOM 734 O O . PHE A 1 94 ? 4.518 0.450 17.200 1.00 79.19 94 PHE A O 1
ATOM 741 N N . VAL A 1 95 ? 5.187 1.486 15.310 1.00 71.94 95 VAL A N 1
ATOM 742 C CA . VAL A 1 95 ? 4.587 2.807 15.583 1.00 71.94 95 VAL A CA 1
ATOM 743 C C . VAL A 1 95 ? 3.069 2.834 15.340 1.00 71.94 95 VAL A C 1
ATOM 745 O O . VAL A 1 95 ? 2.337 3.411 16.141 1.00 71.94 95 VAL A O 1
ATOM 748 N N . THR A 1 96 ? 2.573 2.196 14.273 1.00 64.31 96 THR A N 1
ATOM 749 C CA . THR A 1 96 ? 1.127 2.080 13.951 1.00 64.31 96 THR A CA 1
ATOM 750 C C . THR A 1 96 ? 0.391 1.110 14.877 1.00 64.31 96 THR A C 1
ATOM 752 O O . THR A 1 96 ? -0.826 1.197 15.040 1.00 64.31 96 THR A O 1
ATOM 755 N N . GLY A 1 97 ? 1.117 0.210 15.541 1.00 62.72 97 GLY A N 1
ATOM 756 C CA . GLY A 1 97 ? 0.606 -0.622 16.623 1.00 62.72 97 GLY A CA 1
ATOM 757 C C . GLY A 1 97 ? 0.757 -2.116 16.345 1.00 62.72 97 GLY A C 1
ATOM 758 O O . GLY A 1 97 ? 0.351 -2.624 15.298 1.00 62.72 97 GLY A O 1
ATOM 759 N N . ARG A 1 98 ? 1.273 -2.818 17.365 1.00 60.72 98 ARG A N 1
ATOM 760 C CA . ARG A 1 98 ? 1.708 -4.233 17.438 1.00 60.72 98 ARG A CA 1
ATOM 761 C C . ARG A 1 98 ? 0.637 -5.311 17.175 1.00 60.72 98 ARG A C 1
ATOM 763 O O . ARG A 1 98 ? 0.745 -6.431 17.669 1.00 60.72 98 ARG A O 1
ATOM 770 N N . GLY A 1 99 ? -0.434 -5.008 16.452 1.00 68.31 99 GLY A N 1
ATOM 771 C CA . GLY A 1 99 ? -1.454 -6.003 16.142 1.00 68.31 99 GLY A CA 1
ATOM 772 C C . GLY A 1 99 ? -0.914 -7.041 15.161 1.00 68.31 99 GLY A C 1
ATOM 773 O O . GLY A 1 99 ? -0.602 -6.697 14.023 1.00 68.31 99 GLY A O 1
ATOM 774 N N . TRP A 1 100 ? -0.875 -8.315 15.559 1.00 71.88 100 TRP A N 1
ATOM 775 C CA . TRP A 1 100 ? -0.564 -9.443 14.666 1.00 71.88 100 TRP A CA 1
ATOM 776 C C . TRP A 1 100 ? -1.461 -9.470 13.416 1.00 71.88 100 TRP A C 1
ATOM 778 O O . TRP A 1 100 ? -1.019 -9.861 12.345 1.00 71.88 100 TRP A O 1
ATOM 788 N N . GLN A 1 101 ? -2.690 -8.959 13.515 1.00 72.00 101 GLN A N 1
ATOM 789 C CA . GLN A 1 101 ? -3.599 -8.772 12.378 1.00 72.00 101 GLN A CA 1
ATOM 790 C C . GLN A 1 101 ? -3.025 -7.855 11.297 1.00 72.00 101 GLN A C 1
ATOM 792 O O . GLN A 1 101 ? -3.134 -8.164 10.118 1.00 72.00 101 GLN A O 1
ATOM 797 N N . ASN A 1 102 ? -2.398 -6.743 11.696 1.00 75.44 102 ASN A N 1
ATOM 798 C CA . ASN A 1 102 ? -1.787 -5.807 10.757 1.00 75.44 102 ASN A CA 1
ATOM 799 C C . ASN A 1 102 ? -0.627 -6.480 10.013 1.00 75.44 102 ASN A C 1
ATOM 801 O O . ASN A 1 102 ? -0.460 -6.212 8.833 1.00 75.44 102 ASN A O 1
ATOM 805 N N . LEU A 1 103 ? 0.110 -7.378 10.681 1.00 78.75 103 LEU A N 1
ATOM 806 C CA . LEU A 1 103 ? 1.186 -8.174 10.083 1.00 78.75 103 LEU A CA 1
ATOM 807 C C . LEU A 1 103 ? 0.647 -9.209 9.080 1.00 78.75 103 LEU A C 1
ATOM 809 O O . LEU A 1 103 ? 1.216 -9.396 8.011 1.00 78.75 103 LEU A O 1
ATOM 813 N N . VAL A 1 104 ? -0.452 -9.887 9.425 1.00 80.31 104 VAL A N 1
ATOM 814 C CA . VAL A 1 104 ? -1.085 -10.876 8.541 1.00 80.31 104 VAL A CA 1
ATOM 815 C C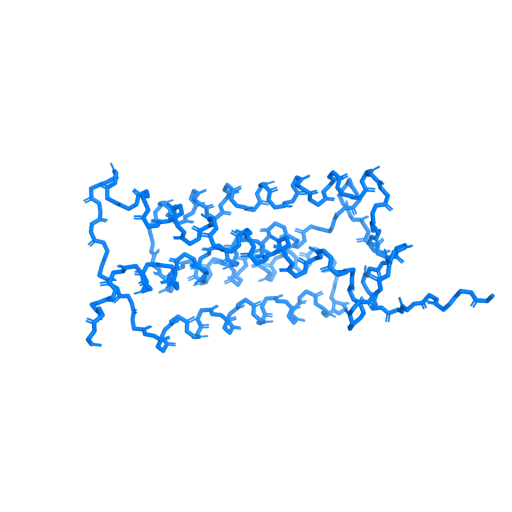 . VAL A 1 104 ? -1.690 -10.190 7.319 1.00 80.31 104 VAL A C 1
ATOM 817 O O . VAL A 1 104 ? -1.440 -10.619 6.198 1.00 80.31 104 VAL A O 1
ATOM 820 N N . LEU A 1 105 ? -2.442 -9.105 7.514 1.00 78.19 105 LEU A N 1
ATOM 821 C CA . LEU A 1 105 ? -3.077 -8.367 6.423 1.00 78.19 105 LEU A CA 1
ATOM 822 C C . LEU A 1 105 ? -2.045 -7.715 5.497 1.00 78.19 105 LEU A C 1
ATOM 824 O O . LEU A 1 105 ? -2.161 -7.850 4.283 1.00 78.19 105 LEU A O 1
ATOM 828 N N . SER A 1 106 ? -1.001 -7.083 6.044 1.00 82.50 106 SER A N 1
ATOM 829 C CA . SER A 1 106 ? 0.079 -6.529 5.224 1.00 82.50 106 SER A CA 1
ATOM 830 C C . SER A 1 106 ? 0.840 -7.619 4.469 1.00 82.50 106 SER A C 1
ATOM 832 O O . SER A 1 106 ? 1.192 -7.405 3.313 1.00 82.50 106 SER A O 1
ATOM 834 N N . GLY A 1 107 ? 1.042 -8.795 5.073 1.00 81.25 107 GLY A N 1
ATOM 835 C CA . GLY A 1 107 ? 1.638 -9.957 4.416 1.00 81.25 107 GLY A CA 1
ATOM 836 C C . GLY A 1 107 ? 0.784 -10.478 3.259 1.00 81.25 107 GLY A C 1
ATOM 837 O O . GLY A 1 107 ? 1.300 -10.694 2.165 1.00 81.25 107 GLY A O 1
ATOM 838 N N . VAL A 1 108 ? -0.530 -10.617 3.461 1.00 82.94 108 VAL A N 1
ATOM 839 C CA . VAL A 1 108 ? -1.471 -11.024 2.404 1.00 82.94 108 VAL A CA 1
ATOM 840 C C . VAL A 1 108 ? -1.485 -10.003 1.267 1.00 82.94 108 VAL A C 1
ATOM 842 O O . VAL A 1 108 ? -1.383 -10.396 0.105 1.00 82.94 108 VAL A O 1
ATOM 845 N N . THR A 1 109 ? -1.546 -8.705 1.574 1.00 82.19 109 THR A N 1
ATOM 846 C CA . THR A 1 109 ? -1.498 -7.638 0.564 1.00 82.19 109 THR A CA 1
ATOM 847 C C . THR A 1 109 ? -0.163 -7.626 -0.175 1.00 82.19 109 THR A C 1
ATOM 849 O O . THR A 1 109 ? -0.152 -7.492 -1.394 1.00 82.19 109 THR A O 1
ATOM 852 N N . ALA A 1 110 ? 0.956 -7.821 0.527 1.00 83.88 110 ALA A N 1
ATOM 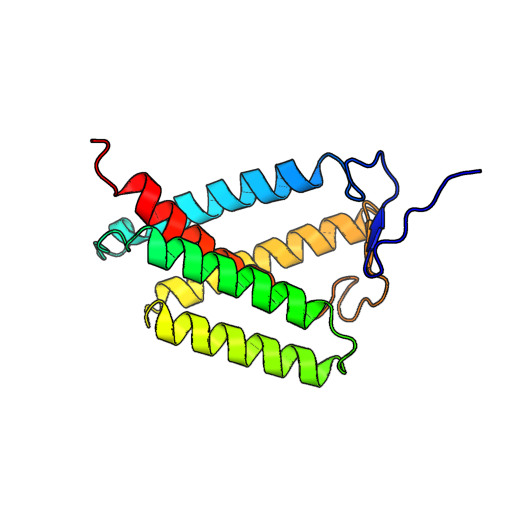853 C CA . ALA A 1 110 ? 2.282 -7.894 -0.076 1.00 83.88 110 ALA A CA 1
ATOM 854 C C . ALA A 1 110 ? 2.401 -9.051 -1.069 1.00 83.88 110 ALA A C 1
ATOM 856 O O . ALA A 1 110 ? 2.870 -8.841 -2.181 1.00 83.88 110 ALA A O 1
ATOM 857 N N . ILE A 1 111 ? 1.941 -10.247 -0.695 1.00 81.81 111 ILE A N 1
ATOM 858 C CA . ILE A 1 111 ? 1.958 -11.427 -1.571 1.00 81.81 111 ILE A CA 1
ATOM 859 C C . ILE A 1 111 ? 0.995 -11.244 -2.748 1.00 81.81 111 ILE A C 1
ATOM 861 O O . ILE A 1 111 ? 1.327 -11.570 -3.882 1.00 81.81 111 ILE A O 1
ATOM 865 N N . THR A 1 112 ? -0.204 -10.719 -2.497 1.00 81.69 112 THR A N 1
ATOM 866 C CA . THR A 1 112 ? -1.215 -10.548 -3.548 1.00 81.69 112 THR A CA 1
ATOM 867 C C . THR A 1 112 ? -0.787 -9.478 -4.552 1.00 81.69 112 THR A C 1
ATOM 869 O O . THR A 1 112 ? -0.871 -9.708 -5.755 1.00 81.69 112 THR A O 1
ATOM 872 N N . GLY A 1 113 ? -0.283 -8.335 -4.075 1.00 80.00 113 GLY A N 1
ATOM 873 C CA . GLY A 1 113 ? 0.217 -7.251 -4.921 1.00 80.00 113 GLY A CA 1
ATOM 874 C C . GLY A 1 113 ? 1.393 -7.695 -5.787 1.00 80.00 113 GLY A C 1
ATOM 875 O O . GLY A 1 113 ? 1.379 -7.482 -6.997 1.00 80.00 113 GLY A O 1
ATOM 876 N N . THR A 1 114 ? 2.362 -8.408 -5.203 1.00 82.75 114 THR A N 1
ATOM 877 C CA . THR A 1 114 ? 3.507 -8.928 -5.964 1.00 82.75 114 THR A CA 1
ATOM 878 C C . THR A 1 114 ? 3.088 -9.984 -6.980 1.00 82.75 114 THR A C 1
ATOM 880 O O . THR A 1 114 ? 3.600 -9.976 -8.095 1.00 82.75 114 THR A O 1
ATOM 883 N N . LEU A 1 115 ? 2.130 -10.856 -6.651 1.00 80.81 115 LEU A N 1
ATOM 884 C CA . LEU A 1 115 ? 1.629 -11.871 -7.578 1.00 80.81 115 LEU A CA 1
ATOM 885 C C . LEU A 1 115 ? 0.896 -11.246 -8.774 1.00 80.81 115 LEU A C 1
ATOM 887 O O . LEU A 1 115 ? 1.102 -11.676 -9.909 1.00 80.81 115 LEU A O 1
ATOM 891 N N . VAL A 1 116 ? 0.067 -10.224 -8.540 1.00 80.19 116 VAL A N 1
ATOM 892 C CA . VAL A 1 116 ? -0.618 -9.483 -9.614 1.00 80.19 116 VAL A CA 1
ATOM 893 C C . VAL A 1 116 ? 0.399 -8.819 -10.540 1.00 80.19 116 VAL A C 1
ATOM 895 O O . VAL A 1 116 ? 0.267 -8.911 -11.760 1.00 80.19 116 VAL A O 1
ATOM 898 N N . GLU A 1 117 ? 1.447 -8.210 -9.987 1.00 78.25 117 GLU A N 1
ATOM 899 C CA . GLU A 1 117 ? 2.519 -7.642 -10.802 1.00 78.25 117 GLU A CA 1
ATOM 900 C C . GLU A 1 117 ? 3.305 -8.697 -11.577 1.00 78.25 117 GLU A C 1
ATOM 902 O O . GLU A 1 117 ? 3.552 -8.506 -12.766 1.00 78.25 117 GLU A O 1
ATOM 907 N N . MET A 1 118 ? 3.620 -9.844 -10.969 1.00 78.19 118 MET A N 1
ATOM 908 C CA . MET A 1 118 ? 4.239 -10.964 -11.686 1.00 78.19 118 MET A CA 1
ATOM 909 C C . MET A 1 118 ? 3.381 -11.407 -12.878 1.00 78.19 118 MET A C 1
ATOM 911 O O . MET A 1 118 ? 3.916 -11.645 -13.959 1.00 78.19 118 MET A O 1
ATOM 915 N N . MET A 1 119 ? 2.053 -11.477 -12.720 1.00 77.62 119 MET A N 1
ATOM 916 C CA . MET A 1 119 ? 1.137 -11.808 -13.819 1.00 77.62 119 MET A CA 1
ATOM 917 C C . MET A 1 119 ? 1.132 -10.738 -14.918 1.00 77.62 119 MET A C 1
ATOM 919 O O . MET A 1 119 ? 1.113 -11.080 -16.100 1.00 77.62 119 MET A O 1
ATOM 923 N N . LEU A 1 120 ? 1.174 -9.453 -14.557 1.00 75.69 120 LEU A N 1
ATOM 924 C CA . LEU A 1 120 ? 1.216 -8.344 -15.516 1.00 75.69 120 LEU A CA 1
ATOM 925 C C . LEU A 1 120 ? 2.534 -8.310 -16.303 1.00 75.69 120 LEU A C 1
ATOM 927 O O . LEU A 1 120 ? 2.514 -8.099 -17.518 1.00 75.69 120 LEU A O 1
ATOM 931 N N . VAL A 1 121 ? 3.661 -8.567 -15.633 1.00 75.50 121 VAL A N 1
ATOM 932 C CA . VAL A 1 121 ? 4.981 -8.684 -16.270 1.00 75.50 121 VAL A CA 1
ATOM 933 C C . VAL A 1 121 ? 5.025 -9.912 -17.181 1.00 75.50 121 VAL A C 1
ATOM 935 O O . VAL A 1 121 ? 5.447 -9.805 -18.332 1.00 75.50 121 VAL A O 1
ATOM 938 N N . ALA A 1 122 ? 4.511 -11.059 -16.726 1.00 75.75 122 ALA A N 1
ATOM 939 C CA . ALA A 1 122 ? 4.409 -12.270 -17.543 1.00 75.75 122 ALA A CA 1
ATOM 940 C C . ALA A 1 122 ? 3.485 -12.087 -18.764 1.00 75.75 122 ALA A C 1
ATOM 942 O O . ALA A 1 122 ? 3.749 -12.645 -19.827 1.00 75.75 122 ALA A O 1
ATOM 943 N N . GLY A 1 123 ? 2.432 -11.276 -18.633 1.00 73.88 123 GLY A N 1
ATOM 944 C CA . GLY A 1 123 ? 1.536 -10.885 -19.724 1.00 73.88 123 GLY A CA 1
ATOM 945 C C . GLY A 1 123 ? 2.097 -9.804 -20.658 1.00 73.88 123 GLY A C 1
ATOM 946 O O . GLY A 1 123 ? 1.422 -9.427 -21.614 1.00 73.88 123 GLY A O 1
ATOM 947 N N . GLY A 1 124 ? 3.304 -9.288 -20.398 1.00 69.50 124 GLY A N 1
ATOM 948 C CA . GLY A 1 124 ? 3.963 -8.273 -21.225 1.00 69.50 124 GLY A CA 1
ATOM 949 C C . GLY A 1 124 ? 3.380 -6.861 -21.099 1.00 69.50 124 GLY A C 1
ATOM 950 O O . GLY A 1 124 ? 3.643 -6.017 -21.956 1.00 69.50 124 GLY A O 1
ATOM 951 N N . ALA A 1 125 ? 2.590 -6.581 -20.055 1.00 67.88 125 ALA A N 1
ATOM 952 C CA . ALA A 1 125 ? 1.969 -5.271 -19.853 1.00 67.88 125 ALA A CA 1
ATOM 953 C C . ALA A 1 125 ? 3.006 -4.179 -19.524 1.00 67.88 125 ALA A C 1
ATOM 955 O O . ALA A 1 125 ? 2.883 -3.041 -19.993 1.00 67.88 125 ALA A O 1
ATOM 956 N N . PHE A 1 126 ? 4.030 -4.530 -18.740 1.00 67.50 126 PHE A N 1
ATOM 957 C CA . PHE A 1 126 ? 5.187 -3.688 -18.431 1.00 67.50 126 PHE A CA 1
ATOM 958 C C . PHE A 1 126 ? 6.398 -4.540 -18.013 1.00 67.50 126 PHE A C 1
ATOM 960 O O . PHE A 1 126 ? 6.256 -5.724 -17.717 1.00 67.50 126 PHE A O 1
ATOM 967 N N . SER A 1 127 ? 7.597 -3.948 -18.013 1.00 61.44 127 SER A N 1
ATOM 968 C CA . SER A 1 127 ? 8.834 -4.616 -17.580 1.00 61.44 127 SER A CA 1
ATOM 969 C C . SER A 1 127 ? 9.674 -3.707 -16.693 1.00 61.44 127 SER A C 1
ATOM 971 O O . SER A 1 127 ? 9.872 -2.532 -17.014 1.00 61.44 127 SER A O 1
ATOM 973 N N . TYR A 1 128 ? 10.235 -4.277 -15.628 1.00 64.12 128 TYR A N 1
ATOM 974 C CA . TYR A 1 128 ? 11.215 -3.616 -14.768 1.00 64.12 128 TYR A CA 1
ATOM 975 C C . TYR A 1 128 ? 12.598 -3.548 -15.430 1.00 64.12 128 TYR A C 1
ATOM 977 O O . TYR A 1 128 ? 12.987 -4.468 -16.152 1.00 64.12 128 TYR A O 1
ATOM 985 N N . LEU A 1 129 ? 13.352 -2.467 -15.185 1.00 56.75 129 LEU A N 1
ATOM 986 C CA . LEU A 1 129 ? 14.745 -2.328 -15.647 1.00 56.75 129 LEU A CA 1
ATOM 987 C C . LEU A 1 129 ? 15.730 -3.207 -14.855 1.00 56.75 129 LEU A C 1
ATOM 989 O O . LEU A 1 129 ? 16.731 -3.647 -15.417 1.00 56.75 129 LEU A O 1
ATOM 993 N N . HIS A 1 130 ? 15.436 -3.482 -13.581 1.00 59.91 130 HIS A N 1
ATOM 994 C CA . HIS A 1 130 ? 16.247 -4.328 -12.695 1.00 59.91 130 HIS A CA 1
ATOM 995 C C . HIS A 1 130 ? 15.374 -5.401 -12.019 1.00 59.91 130 HIS A C 1
ATOM 997 O O . HIS A 1 130 ? 14.995 -5.250 -10.857 1.00 59.91 130 HIS A O 1
ATOM 1003 N N . PRO A 1 131 ? 14.971 -6.452 -12.757 1.00 62.12 131 PRO A N 1
ATOM 1004 C CA . PRO A 1 131 ? 14.194 -7.548 -12.198 1.00 62.12 131 PRO A CA 1
ATOM 1005 C C . PRO A 1 131 ? 15.105 -8.485 -11.400 1.00 62.12 131 PRO A C 1
ATOM 1007 O O . PRO A 1 131 ? 15.969 -9.146 -11.971 1.00 62.12 131 PRO A O 1
ATOM 1010 N N . ASP A 1 132 ? 14.884 -8.573 -10.090 1.00 63.47 132 ASP A N 1
ATOM 1011 C CA . ASP A 1 132 ? 15.688 -9.438 -9.226 1.00 63.47 132 ASP A CA 1
ATOM 1012 C C . ASP A 1 132 ? 14.988 -10.780 -8.879 1.00 63.47 132 ASP A C 1
ATOM 1014 O O . ASP A 1 132 ? 15.670 -11.759 -8.571 1.00 63.47 132 ASP A O 1
ATOM 1018 N N . PHE A 1 133 ? 13.646 -10.869 -8.963 1.00 52.53 133 PHE A N 1
ATOM 1019 C CA . PHE A 1 133 ? 12.860 -12.088 -8.686 1.00 52.53 133 PHE A CA 1
ATOM 1020 C C . PHE A 1 133 ? 11.675 -12.256 -9.657 1.00 52.53 133 PHE A C 1
ATOM 1022 O O . PHE A 1 133 ? 10.722 -11.487 -9.606 1.00 52.53 133 PHE A O 1
ATOM 1029 N N . ILE A 1 134 ? 11.711 -13.259 -10.550 1.00 61.22 134 ILE A N 1
ATOM 1030 C CA . ILE A 1 134 ? 10.632 -13.579 -11.526 1.00 61.22 134 ILE A CA 1
ATOM 1031 C C . ILE A 1 134 ? 10.067 -12.315 -12.222 1.00 61.22 134 ILE A C 1
ATOM 1033 O O . ILE A 1 134 ? 8.862 -12.133 -12.362 1.00 61.22 134 ILE A O 1
ATOM 1037 N N . GLY A 1 135 ? 10.946 -11.393 -12.628 1.00 61.53 135 GLY A N 1
ATOM 1038 C CA . GLY A 1 135 ? 10.544 -10.166 -13.325 1.00 61.53 135 GLY A CA 1
ATOM 1039 C C . GLY A 1 135 ? 10.175 -8.971 -12.436 1.00 61.53 135 GLY A C 1
ATOM 1040 O O . GLY A 1 135 ? 9.917 -7.907 -12.987 1.00 61.53 135 GLY A O 1
ATOM 1041 N N . VAL A 1 136 ? 10.195 -9.102 -11.104 1.00 69.62 136 VAL A N 1
ATOM 1042 C CA . VAL A 1 136 ? 9.772 -8.078 -10.128 1.00 69.62 136 VAL A CA 1
ATOM 1043 C C . VAL A 1 136 ? 10.891 -7.821 -9.092 1.00 69.62 136 VAL A C 1
ATOM 1045 O O . VAL A 1 136 ? 11.638 -8.745 -8.758 1.00 69.62 136 VAL A O 1
ATOM 1048 N N . PRO A 1 137 ? 11.083 -6.588 -8.585 1.00 70.94 137 PRO A N 1
ATOM 1049 C CA . PRO A 1 137 ? 12.155 -6.296 -7.631 1.00 70.94 137 PRO A CA 1
ATOM 1050 C C . PRO A 1 137 ? 11.852 -6.722 -6.178 1.00 70.94 137 PRO A C 1
ATOM 1052 O O . PRO A 1 137 ? 10.715 -6.662 -5.712 1.00 70.94 137 PRO A O 1
ATOM 1055 N N . TYR A 1 138 ? 12.892 -7.076 -5.406 1.00 70.25 138 TYR A N 1
ATOM 1056 C CA . TYR A 1 138 ? 12.762 -7.576 -4.020 1.00 70.25 138 TYR A CA 1
ATOM 1057 C C . TYR A 1 138 ? 12.180 -6.582 -3.006 1.00 70.25 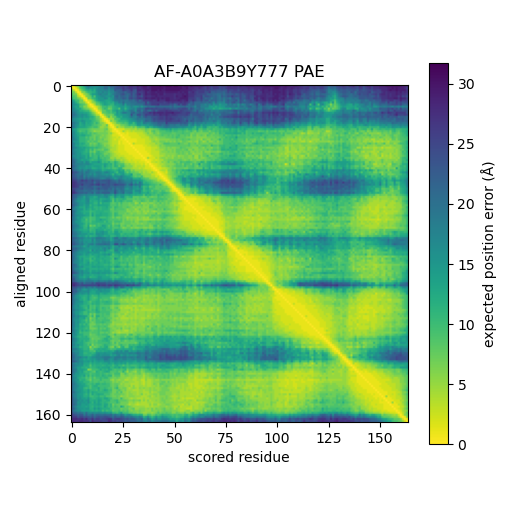138 TYR A C 1
ATOM 1059 O O . TYR A 1 138 ? 11.713 -6.987 -1.943 1.00 70.25 138 TYR A O 1
ATOM 1067 N N . TRP A 1 139 ? 12.235 -5.282 -3.291 1.00 69.50 139 TRP A N 1
ATOM 1068 C CA . TRP A 1 139 ? 11.715 -4.239 -2.401 1.00 69.50 139 TRP A CA 1
ATOM 1069 C C . TRP A 1 139 ? 10.196 -4.049 -2.526 1.00 69.50 139 TRP A C 1
ATOM 1071 O O . TRP A 1 139 ? 9.573 -3.441 -1.656 1.00 69.50 139 TRP A O 1
ATOM 1081 N N . LEU A 1 140 ? 9.597 -4.603 -3.580 1.00 74.50 140 LEU A N 1
ATOM 1082 C CA . LEU A 1 140 ? 8.196 -4.419 -3.933 1.00 74.50 140 LEU A CA 1
ATOM 1083 C C . LEU A 1 140 ? 7.194 -5.038 -2.935 1.00 74.50 140 LEU A C 1
ATOM 1085 O O . LEU A 1 140 ? 6.234 -4.360 -2.556 1.00 74.50 140 LEU A O 1
ATOM 1089 N N . PRO A 1 141 ? 7.413 -6.262 -2.402 1.00 78.44 141 PRO A N 1
ATOM 1090 C CA . PRO A 1 141 ? 6.585 -6.786 -1.317 1.00 78.44 141 PRO A CA 1
ATOM 1091 C C . PRO A 1 141 ? 6.580 -5.862 -0.090 1.00 78.44 141 PRO A C 1
ATOM 1093 O O . PRO A 1 141 ? 5.538 -5.652 0.529 1.00 78.44 141 PRO A O 1
ATOM 1096 N N . CYS A 1 142 ? 7.729 -5.269 0.255 1.00 77.31 142 CYS A N 1
ATOM 1097 C CA . CYS A 1 142 ? 7.838 -4.374 1.406 1.00 77.31 142 CYS A CA 1
ATOM 1098 C C . CYS A 1 142 ? 7.053 -3.074 1.199 1.00 77.31 142 CYS A C 1
ATOM 1100 O O . CYS A 1 142 ? 6.387 -2.614 2.127 1.00 77.31 142 CYS A O 1
ATOM 1102 N N . THR A 1 143 ? 7.069 -2.499 -0.007 1.00 78.06 143 THR A N 1
ATOM 1103 C CA . THR A 1 143 ? 6.261 -1.308 -0.309 1.00 78.06 143 THR A CA 1
ATOM 1104 C C . THR A 1 143 ? 4.765 -1.601 -0.245 1.00 78.06 143 THR A C 1
ATOM 1106 O O . THR A 1 143 ? 4.032 -0.807 0.343 1.00 78.06 143 THR A O 1
ATOM 1109 N N . TYR A 1 144 ? 4.308 -2.758 -0.740 1.00 80.94 144 TYR A N 1
ATOM 1110 C CA . TYR A 1 144 ? 2.907 -3.174 -0.582 1.00 80.94 144 TYR A CA 1
ATOM 1111 C C . TYR A 1 144 ? 2.525 -3.405 0.882 1.00 80.94 144 TYR A C 1
ATOM 1113 O O . TYR A 1 144 ? 1.428 -3.028 1.296 1.00 80.94 144 TYR A O 1
ATOM 1121 N N . ALA A 1 145 ? 3.428 -3.968 1.688 1.00 80.06 145 ALA A N 1
ATOM 1122 C CA . ALA A 1 145 ? 3.195 -4.145 3.117 1.00 80.06 145 ALA A CA 1
ATOM 1123 C C . ALA A 1 145 ? 3.023 -2.791 3.835 1.00 80.06 145 ALA A C 1
ATOM 1125 O O . ALA A 1 145 ? 2.082 -2.622 4.612 1.00 80.06 145 ALA A O 1
ATOM 1126 N N . CYS A 1 146 ? 3.877 -1.804 3.534 1.00 79.75 146 CYS A N 1
ATOM 1127 C CA . CYS A 1 146 ? 3.740 -0.433 4.037 1.00 79.75 146 CYS A CA 1
ATOM 1128 C C . CYS A 1 146 ? 2.436 0.225 3.561 1.00 79.75 146 CYS A C 1
ATOM 1130 O O . CYS A 1 146 ? 1.713 0.811 4.367 1.00 79.75 146 CYS A O 1
ATOM 1132 N N . ALA A 1 147 ? 2.104 0.094 2.274 1.00 81.25 147 ALA A N 1
ATOM 1133 C CA . ALA A 1 147 ? 0.870 0.635 1.715 1.00 81.25 147 ALA A CA 1
ATOM 1134 C C . ALA A 1 147 ? -0.367 0.044 2.407 1.00 81.25 147 ALA A C 1
ATOM 1136 O O . ALA A 1 147 ? -1.276 0.786 2.766 1.00 81.25 147 ALA A O 1
ATOM 1137 N N . SER A 1 148 ? -0.374 -1.264 2.681 1.00 82.88 148 SER A N 1
ATOM 1138 C CA . SER A 1 148 ? -1.478 -1.930 3.378 1.00 82.88 148 SER A CA 1
ATOM 1139 C C . SER A 1 148 ? -1.732 -1.355 4.770 1.00 82.88 148 SER A C 1
ATOM 1141 O O . SER A 1 148 ? -2.886 -1.206 5.163 1.00 82.88 148 SER A O 1
ATOM 1143 N N . LEU A 1 149 ? -0.676 -1.017 5.516 1.00 80.50 149 LEU A N 1
ATOM 1144 C CA . LEU A 1 149 ? -0.812 -0.417 6.845 1.00 80.50 149 LEU A CA 1
ATOM 1145 C C . LEU A 1 149 ? -1.407 0.994 6.762 1.00 80.50 149 LEU A C 1
ATOM 1147 O O . LEU A 1 149 ? -2.394 1.276 7.439 1.00 80.50 149 LEU A O 1
ATOM 1151 N N . ALA A 1 150 ? -0.865 1.846 5.887 1.00 81.12 150 ALA A N 1
ATOM 1152 C CA . ALA A 1 150 ? -1.332 3.224 5.737 1.00 81.12 150 ALA A CA 1
ATOM 1153 C C . ALA A 1 150 ? -2.769 3.305 5.196 1.00 81.12 150 ALA A C 1
ATOM 1155 O O . ALA A 1 150 ? -3.606 4.047 5.710 1.00 81.12 150 ALA A O 1
ATOM 1156 N N . VAL A 1 151 ? -3.078 2.507 4.172 1.00 81.25 151 VAL A N 1
ATOM 1157 C CA . VAL A 1 151 ? -4.414 2.447 3.566 1.00 81.25 151 VAL A CA 1
ATOM 1158 C C . VAL A 1 151 ? -5.415 1.777 4.507 1.00 81.25 151 VAL A C 1
ATOM 1160 O O . VAL A 1 151 ? -6.568 2.199 4.567 1.00 81.25 151 VAL A O 1
ATOM 1163 N N . GLY A 1 152 ? -4.988 0.775 5.279 1.00 80.06 152 GLY A N 1
ATOM 1164 C CA . GLY A 1 152 ? -5.814 0.143 6.304 1.00 80.06 152 GLY A CA 1
ATOM 1165 C C . GLY A 1 152 ? -6.243 1.127 7.394 1.00 80.06 152 GLY A C 1
ATOM 1166 O O . GLY A 1 152 ? -7.423 1.182 7.740 1.00 80.06 152 GLY A O 1
ATOM 1167 N N . ASP A 1 153 ? -5.319 1.949 7.894 1.00 78.81 153 ASP A N 1
ATOM 1168 C CA . ASP A 1 153 ? -5.622 2.967 8.908 1.00 78.81 153 ASP A CA 1
ATOM 1169 C C . ASP A 1 153 ? -6.490 4.104 8.355 1.00 78.81 153 ASP A C 1
ATOM 1171 O O . ASP A 1 153 ? -7.455 4.514 9.008 1.00 78.81 153 ASP A O 1
ATOM 1175 N N . MET A 1 154 ? -6.248 4.529 7.111 1.00 79.94 154 MET A N 1
ATOM 1176 C CA . MET A 1 154 ? -7.127 5.470 6.412 1.00 79.94 154 MET A CA 1
ATOM 1177 C C . MET A 1 154 ? -8.538 4.897 6.200 1.00 79.94 154 MET A C 1
ATOM 1179 O O . MET A 1 154 ? -9.531 5.583 6.438 1.00 79.94 154 MET A O 1
ATOM 1183 N N . GLY A 1 155 ? -8.653 3.634 5.783 1.00 76.88 155 GLY A N 1
ATOM 1184 C CA . GLY A 1 155 ? -9.934 2.955 5.573 1.00 76.88 155 GLY A CA 1
ATOM 1185 C C . GLY A 1 155 ? -10.748 2.856 6.861 1.00 76.88 155 GLY A C 1
ATOM 1186 O O . GLY A 1 155 ? -11.933 3.191 6.874 1.00 76.88 155 GLY A O 1
ATOM 1187 N N . ARG A 1 156 ? -10.096 2.494 7.972 1.00 77.19 156 ARG A N 1
ATOM 1188 C CA . ARG A 1 156 ? -10.699 2.512 9.314 1.00 77.19 156 ARG A CA 1
ATOM 1189 C C . ARG A 1 156 ? -11.177 3.908 9.693 1.00 77.19 156 ARG A C 1
ATOM 1191 O O . ARG A 1 156 ? -12.299 4.036 10.170 1.00 77.19 156 ARG A O 1
ATOM 1198 N N . TYR A 1 157 ? -10.369 4.945 9.460 1.00 76.94 157 TYR A N 1
ATOM 1199 C CA . TYR A 1 157 ? -10.777 6.326 9.716 1.00 76.94 157 TYR A CA 1
ATOM 1200 C C . TYR A 1 157 ? -12.021 6.707 8.904 1.00 76.94 157 TYR A C 1
ATOM 1202 O O . TYR A 1 157 ? -12.991 7.187 9.476 1.00 76.94 157 TYR A O 1
ATOM 1210 N N . LEU A 1 158 ? -12.052 6.428 7.600 1.00 78.56 158 LEU A N 1
ATOM 1211 C CA . LEU A 1 158 ? -13.177 6.792 6.731 1.00 78.56 158 LEU A CA 1
ATOM 1212 C C . LEU A 1 158 ? -14.477 6.038 7.054 1.00 78.56 158 LEU A C 1
ATOM 1214 O O . LEU A 1 158 ? -15.562 6.590 6.876 1.00 78.56 158 LEU A O 1
ATOM 1218 N N . ILE A 1 159 ? -14.380 4.784 7.501 1.00 76.06 159 ILE A N 1
ATOM 1219 C CA . ILE A 1 159 ? -15.542 3.932 7.800 1.00 76.06 159 ILE A CA 1
ATOM 1220 C C . ILE A 1 159 ? -16.068 4.175 9.219 1.00 76.06 159 ILE A C 1
ATOM 1222 O O . ILE A 1 159 ? -17.278 4.141 9.437 1.00 76.06 159 ILE A O 1
ATOM 1226 N N . LEU A 1 160 ? -15.173 4.407 10.183 1.00 71.31 160 LEU A N 1
ATOM 1227 C CA . LEU A 1 160 ? -15.521 4.556 11.599 1.00 71.31 160 LEU A CA 1
ATOM 1228 C C . LEU A 1 160 ? -15.674 6.017 12.035 1.00 71.31 160 LEU A C 1
ATOM 1230 O O . LEU A 1 160 ? -16.247 6.256 13.099 1.00 71.31 160 LEU A O 1
ATOM 1234 N N . SER A 1 161 ? -15.166 6.992 11.270 1.00 68.56 161 SER A N 1
ATOM 1235 C CA . SER A 1 161 ? -15.398 8.405 11.572 1.00 68.56 161 SER A CA 1
ATOM 1236 C C . SER A 1 161 ? -16.895 8.699 11.441 1.00 68.56 161 SER A C 1
ATOM 1238 O O . SER A 1 161 ? -17.474 8.451 10.379 1.00 68.56 161 SER A O 1
ATOM 1240 N N . PRO A 1 162 ? -17.539 9.253 12.483 1.00 59.34 162 PRO A N 1
ATOM 1241 C CA . PRO A 1 162 ? -18.901 9.746 12.372 1.00 59.34 162 PRO A CA 1
ATOM 1242 C C . PRO A 1 162 ? -18.951 10.781 11.249 1.00 59.34 162 PRO A C 1
ATOM 1244 O O . PRO A 1 162 ? -18.139 11.709 11.222 1.00 59.34 162 PRO A O 1
ATOM 1247 N N . ARG A 1 163 ? -19.881 10.614 10.306 1.00 57.09 163 ARG A N 1
ATOM 1248 C CA . ARG A 1 163 ? -20.228 11.682 9.368 1.00 57.09 163 ARG A CA 1
ATOM 1249 C C . ARG A 1 163 ? -20.933 12.761 10.187 1.00 57.09 163 ARG A C 1
ATOM 1251 O O . ARG A 1 163 ? -22.104 12.593 10.512 1.00 57.09 163 ARG A O 1
ATOM 1258 N N . THR A 1 164 ? -20.185 13.772 10.613 1.00 47.88 164 THR A N 1
ATOM 1259 C CA . THR A 1 164 ? -20.747 15.019 11.147 1.00 47.88 164 THR A CA 1
ATOM 1260 C C . THR A 1 164 ? -21.383 15.817 10.028 1.00 47.88 164 THR A C 1
ATOM 1262 O O . THR A 1 164 ? -20.720 15.912 8.967 1.00 47.88 164 THR A O 1
#

Secondary structure (DSSP, 8-state):
------BTTEEE-S-EETTEETHHHHHHHHHHHHHHHHHHHHHHHTT--PPPPPHHHHHHHHHHHHHHHHHHTS---HHHHHHHHHHHHHHHHHHH---HHHHHHHHHHHHHHHHHHHHHHHTTSEEESS--BTTB-TTHHHHHHHHHHHHHHHHHHHHHS---

Sequence (164 aa):
MHSMFHSGVERYAVPVLLGLAWWVPLLFGTASVAVGYSHALVDPLLGQRRVPRQFVLCMVDLMWVVLAYLVSATSVDSVGKVGLMTVIYLNFWFVTGRGWQNLVLSGVTAITGTLVEMMLVAGGAFSYLHPDFIGVPYWLPCTYACASLAVGDMGRYLILSPRT